Protein AF-A0A2J7RKC1-F1 (afdb_monomer_lite)

Sequence (180 aa):
MFHRAKVIHKRTKDPEKLRNLSEAIETFENWLNEYRSRSRAKENLGYLPLDVVEAFQPLADRYGVKTEVPGVHISFLKAYREADGDLKKLRVLKVNPDDEKSITWDVHRNKYLKPLVDRVKGDDAPRLYLTEEKVRGVPTKEHVELVMWGYSPEVTKLKKTIPQVKDLEGKDLNGLLPSE

Secondary structure (DSSP, 8-state):
-HHHHHHHHHH---HHHHHHHHHHHHHHHHHHHHHHHTTGGGG--PPPPHHHHHHTHHHHHHTT-----TT-SS-HHHHHHHTTT-HHHHTT-BSSTT-TTPPBHHHHHHHHHHHHHHHTSSTTPPPSB--STTTTTPBPHHHHHHHHTT--TTHHHHHHHHHHHHHHHTS--TTTSPP-

Organism: NCBI:txid105785

Structure (mmCIF, N/CA/C/O backbone):
data_AF-A0A2J7RKC1-F1
#
_entry.id   AF-A0A2J7RKC1-F1
#
loop_
_atom_site.group_PDB
_atom_site.id
_atom_site.type_symbol
_atom_site.label_atom_id
_atom_site.label_alt_id
_atom_site.label_comp_id
_atom_site.label_asym_id
_atom_site.label_entity_id
_atom_site.label_seq_id
_atom_site.pdbx_PDB_ins_code
_atom_site.Cartn_x
_atom_site.Cartn_y
_atom_site.Cartn_z
_atom_site.occupancy
_atom_site.B_iso_or_equiv
_atom_site.auth_seq_id
_atom_site.auth_comp_id
_atom_site.auth_asym_id
_atom_site.auth_atom_id
_atom_site.pdbx_PDB_model_num
ATOM 1 N N . MET A 1 1 ? 19.451 -13.971 -18.158 1.00 50.62 1 MET A N 1
ATOM 2 C CA . MET A 1 1 ? 20.236 -13.176 -19.137 1.00 50.62 1 MET A CA 1
ATOM 3 C C . MET A 1 1 ? 21.733 -13.142 -18.816 1.00 50.62 1 MET A C 1
ATOM 5 O O . MET A 1 1 ? 22.515 -13.424 -19.711 1.00 50.62 1 MET A O 1
ATOM 9 N N . PHE A 1 2 ? 22.145 -12.915 -17.563 1.00 55.00 2 PHE A N 1
ATOM 10 C CA . PHE A 1 2 ? 23.561 -12.818 -17.150 1.00 55.00 2 PHE A CA 1
ATOM 11 C C . PHE A 1 2 ? 24.457 -14.015 -17.541 1.00 55.00 2 PHE A C 1
ATOM 13 O O . PHE A 1 2 ? 25.570 -13.838 -18.028 1.00 55.00 2 PHE A O 1
ATOM 20 N N . HIS A 1 3 ? 23.939 -15.244 -17.434 1.00 63.31 3 HIS A N 1
ATOM 21 C CA . HIS A 1 3 ? 24.664 -16.451 -17.854 1.00 63.31 3 HIS A CA 1
ATOM 22 C C . HIS A 1 3 ? 24.958 -16.497 -19.365 1.00 63.31 3 HIS A C 1
ATOM 24 O O . HIS A 1 3 ? 25.987 -17.030 -19.765 1.00 63.31 3 HIS A O 1
ATOM 30 N N . ARG A 1 4 ? 24.104 -15.910 -20.218 1.00 67.31 4 ARG A N 1
ATOM 31 C CA . ARG A 1 4 ? 24.331 -15.883 -21.674 1.00 67.31 4 ARG A CA 1
ATOM 32 C C . ARG A 1 4 ? 25.427 -14.887 -22.054 1.00 67.31 4 ARG A C 1
ATOM 34 O O . ARG A 1 4 ? 26.280 -15.229 -22.862 1.00 67.31 4 ARG A O 1
ATOM 41 N N . ALA A 1 5 ? 25.452 -13.711 -21.425 1.00 67.94 5 ALA A N 1
ATOM 42 C CA . ALA A 1 5 ? 26.486 -12.703 -21.665 1.00 67.94 5 ALA A CA 1
ATOM 43 C C . ALA A 1 5 ? 27.893 -13.218 -21.304 1.00 67.94 5 ALA A C 1
ATOM 45 O O . ALA A 1 5 ? 28.808 -13.097 -22.113 1.00 67.94 5 ALA A O 1
ATOM 46 N N . LYS A 1 6 ? 28.052 -13.896 -20.154 1.00 68.56 6 LYS A N 1
ATOM 47 C CA . LYS A 1 6 ? 29.341 -14.496 -19.747 1.00 68.56 6 LYS A CA 1
ATOM 48 C C . LYS A 1 6 ? 29.813 -15.614 -20.688 1.00 68.56 6 LYS A C 1
ATOM 50 O O . LYS A 1 6 ? 31.010 -15.769 -20.909 1.00 68.56 6 LYS A O 1
ATOM 55 N N . VAL A 1 7 ? 28.893 -16.383 -21.274 1.00 77.25 7 VAL A N 1
ATOM 56 C CA . VAL A 1 7 ? 29.226 -17.425 -22.265 1.00 77.25 7 VAL A CA 1
ATOM 57 C C . VAL A 1 7 ? 29.627 -16.819 -23.614 1.00 77.25 7 VAL A C 1
ATOM 59 O O . VAL A 1 7 ? 30.568 -17.304 -24.238 1.00 77.25 7 VAL A O 1
ATOM 62 N N . ILE A 1 8 ? 28.946 -15.758 -24.055 1.00 72.56 8 ILE A N 1
ATOM 63 C CA . ILE A 1 8 ? 29.272 -15.036 -25.296 1.00 72.56 8 ILE A CA 1
ATOM 64 C C . ILE A 1 8 ? 30.624 -14.330 -25.167 1.00 72.56 8 ILE A C 1
ATOM 66 O O . ILE A 1 8 ? 31.441 -14.433 -26.080 1.00 72.56 8 ILE A O 1
ATOM 70 N N . HIS A 1 9 ? 30.903 -13.699 -24.022 1.00 72.44 9 HIS A N 1
ATOM 71 C CA . HIS A 1 9 ? 32.202 -13.083 -23.725 1.00 72.44 9 HIS A CA 1
ATOM 72 C C . HIS A 1 9 ? 33.356 -14.081 -23.889 1.00 72.44 9 HIS A C 1
ATOM 74 O O . HIS A 1 9 ? 34.264 -13.831 -24.670 1.00 72.44 9 HIS A O 1
ATOM 80 N N . LYS A 1 10 ? 33.247 -15.284 -23.307 1.00 75.31 10 LYS A N 1
ATOM 81 C CA . LYS A 1 10 ? 34.267 -16.346 -23.441 1.00 75.31 10 LYS A CA 1
ATOM 82 C C . LYS A 1 10 ? 34.502 -16.848 -24.872 1.00 75.31 10 LYS A C 1
ATOM 84 O O . LYS A 1 10 ? 35.552 -17.420 -25.147 1.00 75.31 10 LYS A O 1
ATOM 89 N N . ARG A 1 11 ? 33.513 -16.724 -25.761 1.00 79.62 11 ARG A N 1
ATOM 90 C CA . ARG A 1 11 ? 33.575 -17.227 -27.149 1.00 79.62 11 ARG A CA 1
ATOM 91 C C . ARG A 1 11 ? 33.958 -16.150 -28.161 1.00 79.62 11 ARG A C 1
ATOM 93 O O . ARG A 1 11 ? 34.340 -16.479 -29.281 1.00 79.62 11 ARG A O 1
ATOM 100 N N . THR A 1 12 ? 33.834 -14.883 -27.785 1.00 78.38 12 THR A N 1
ATOM 101 C CA . THR A 1 12 ? 34.118 -13.747 -28.659 1.00 78.38 12 THR A CA 1
ATOM 102 C C . THR A 1 12 ? 35.626 -13.525 -28.716 1.00 78.38 12 THR A C 1
ATOM 104 O O . THR A 1 12 ? 36.279 -13.457 -27.684 1.00 78.38 12 THR A O 1
ATOM 107 N N . LYS A 1 13 ? 36.188 -13.431 -29.925 1.00 81.81 13 LYS A N 1
ATOM 108 C CA . LYS A 1 13 ? 37.616 -13.125 -30.151 1.00 81.81 13 LYS A CA 1
ATOM 109 C C . LYS A 1 13 ? 37.849 -11.727 -30.726 1.00 81.81 13 LYS A C 1
ATOM 111 O O . LYS A 1 13 ? 38.987 -11.312 -30.898 1.00 81.81 13 LYS A O 1
ATOM 116 N N . ASP A 1 14 ? 36.760 -11.034 -31.041 1.00 87.00 14 ASP A N 1
ATOM 117 C CA . ASP A 1 14 ? 36.746 -9.661 -31.527 1.00 87.00 14 ASP A CA 1
ATOM 118 C C . ASP A 1 14 ? 37.080 -8.704 -30.361 1.00 87.00 14 ASP A C 1
ATOM 120 O O . ASP A 1 14 ? 36.340 -8.695 -29.368 1.00 87.00 14 ASP A O 1
ATOM 124 N N . PRO A 1 15 ? 38.182 -7.933 -30.441 1.00 82.50 15 PRO A N 1
ATOM 125 C CA . PRO A 1 15 ? 38.649 -7.090 -29.339 1.00 82.50 15 PRO A CA 1
ATOM 126 C C . PRO A 1 15 ? 37.661 -5.988 -28.941 1.00 82.50 15 PRO A C 1
ATOM 128 O O . PRO A 1 15 ? 37.498 -5.699 -27.756 1.00 82.50 15 PRO A O 1
ATOM 131 N N . GLU A 1 16 ? 36.969 -5.393 -29.913 1.00 82.75 16 GLU A N 1
ATOM 132 C CA . GLU A 1 16 ? 36.020 -4.306 -29.672 1.00 82.75 16 GLU A CA 1
ATOM 133 C C . GLU A 1 16 ? 34.770 -4.828 -28.956 1.00 82.75 16 GLU A C 1
ATOM 135 O O . GLU A 1 16 ? 34.324 -4.263 -27.955 1.00 82.75 16 GLU A O 1
ATOM 140 N N . LYS A 1 17 ? 34.247 -5.977 -29.399 1.00 80.44 17 LYS A N 1
ATOM 141 C CA . LYS A 1 17 ? 33.109 -6.633 -28.739 1.00 80.44 17 LYS A CA 1
ATOM 142 C C . LYS A 1 17 ? 33.460 -7.136 -27.340 1.00 80.44 17 LYS A C 1
ATOM 144 O O . LYS A 1 17 ? 32.612 -7.070 -26.452 1.00 80.44 17 LYS A O 1
ATOM 149 N N . LEU A 1 18 ? 34.686 -7.617 -27.122 1.00 83.44 18 LEU A N 1
ATOM 150 C CA . LEU A 1 18 ? 35.168 -8.016 -25.795 1.00 83.44 18 LEU A CA 1
ATOM 151 C C . LEU A 1 18 ? 35.218 -6.836 -24.824 1.00 83.44 18 LEU A C 1
ATOM 153 O O . LEU A 1 18 ? 34.793 -6.986 -23.675 1.00 83.44 18 LEU A O 1
ATOM 157 N N . ARG A 1 19 ? 35.680 -5.667 -25.284 1.00 85.38 19 ARG A N 1
ATOM 158 C CA . ARG A 1 19 ? 35.670 -4.433 -24.492 1.00 85.38 19 ARG A CA 1
ATOM 159 C C . ARG A 1 19 ? 34.240 -4.039 -24.121 1.00 85.38 19 ARG A C 1
ATOM 161 O O . ARG A 1 19 ? 33.929 -3.953 -22.937 1.00 85.38 19 ARG A O 1
ATOM 168 N N . ASN A 1 20 ? 33.350 -3.944 -25.109 1.00 83.31 20 ASN A N 1
ATOM 169 C CA . ASN A 1 20 ? 31.950 -3.563 -24.890 1.00 83.31 20 ASN A CA 1
ATOM 170 C C . ASN A 1 20 ? 31.213 -4.537 -23.947 1.00 83.31 20 ASN A C 1
ATOM 172 O O . ASN A 1 20 ? 30.429 -4.119 -23.098 1.00 83.31 20 ASN A O 1
ATOM 176 N N . LEU A 1 21 ? 31.465 -5.847 -24.064 1.00 82.62 21 LEU A N 1
ATOM 177 C CA . LEU A 1 21 ? 30.872 -6.850 -23.173 1.00 82.62 21 LEU A CA 1
ATOM 178 C C . LEU A 1 21 ? 31.427 -6.762 -21.747 1.00 82.62 21 LEU A C 1
ATOM 180 O O . LEU A 1 21 ? 30.664 -6.943 -20.801 1.00 82.6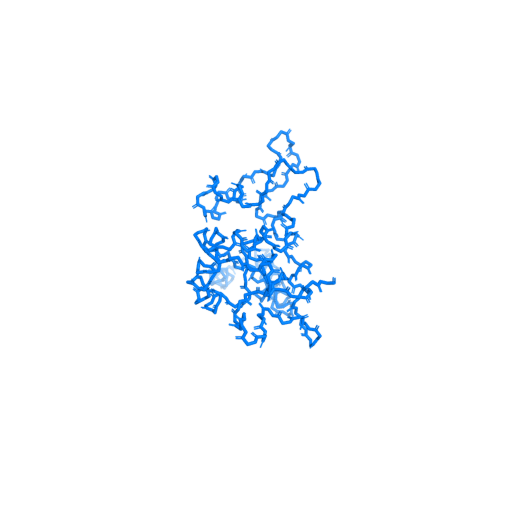2 21 LEU A O 1
ATOM 184 N N . SER A 1 22 ? 32.726 -6.495 -21.588 1.00 84.12 22 SER A N 1
ATOM 185 C CA . SER A 1 22 ? 33.345 -6.307 -20.269 1.00 84.12 22 SER A CA 1
ATOM 186 C C . SER A 1 22 ? 32.772 -5.074 -19.568 1.00 84.12 22 SER A C 1
ATOM 188 O O . SER A 1 22 ? 32.301 -5.193 -18.440 1.00 84.12 22 SER A O 1
ATOM 190 N N . GLU A 1 23 ? 32.693 -3.940 -20.270 1.00 87.44 23 GLU A N 1
ATOM 191 C CA . GLU A 1 23 ? 32.107 -2.690 -19.760 1.00 87.44 23 GLU A CA 1
ATOM 192 C C . GLU A 1 23 ? 30.629 -2.865 -19.370 1.00 87.44 23 GLU A C 1
ATOM 194 O O . GLU A 1 23 ? 30.188 -2.394 -18.318 1.00 87.44 23 GLU A O 1
ATOM 199 N N . ALA A 1 24 ? 29.850 -3.596 -20.175 1.00 86.50 24 ALA A N 1
ATOM 200 C CA . ALA A 1 24 ? 28.449 -3.882 -19.870 1.00 86.50 24 ALA A CA 1
ATOM 201 C C . ALA A 1 24 ? 28.283 -4.799 -18.643 1.00 86.50 24 ALA A C 1
ATOM 203 O O . ALA A 1 24 ? 27.364 -4.598 -17.843 1.00 86.50 24 ALA A O 1
ATOM 204 N N . ILE A 1 25 ? 29.153 -5.806 -18.483 1.00 86.31 25 ILE A N 1
ATOM 205 C CA . ILE A 1 25 ? 29.157 -6.682 -17.302 1.00 86.31 25 ILE A CA 1
ATOM 206 C C . ILE A 1 25 ? 29.509 -5.871 -16.055 1.00 86.31 25 ILE A C 1
ATOM 208 O O . ILE A 1 25 ? 28.786 -5.970 -15.067 1.00 86.31 25 ILE A O 1
ATOM 212 N N . GLU A 1 26 ? 30.557 -5.052 -16.116 1.00 90.19 26 GLU A N 1
ATOM 213 C CA . GLU A 1 26 ? 31.001 -4.212 -15.002 1.00 90.19 26 GLU A CA 1
ATOM 214 C C . GLU A 1 26 ? 29.922 -3.208 -14.587 1.00 90.19 26 GLU A C 1
ATOM 216 O O . GLU A 1 26 ? 29.561 -3.133 -13.414 1.00 90.19 26 GLU A O 1
ATOM 221 N N . THR A 1 27 ? 29.318 -2.507 -15.550 1.00 90.50 27 THR A N 1
ATOM 222 C CA . THR A 1 27 ? 28.203 -1.583 -15.291 1.00 90.50 27 THR A CA 1
ATOM 223 C C . THR A 1 27 ? 27.051 -2.289 -14.570 1.00 90.50 27 THR A C 1
ATOM 225 O O . THR A 1 27 ? 26.495 -1.768 -13.601 1.00 90.50 27 THR A O 1
ATOM 228 N N . PHE A 1 28 ? 26.698 -3.500 -15.009 1.00 87.50 28 PHE A N 1
ATOM 229 C CA . PHE A 1 28 ? 25.627 -4.277 -14.392 1.00 87.50 28 PHE A CA 1
ATOM 230 C C . PHE A 1 28 ? 25.999 -4.812 -13.000 1.00 87.50 28 PHE A C 1
ATOM 232 O O . PHE A 1 28 ? 25.155 -4.818 -12.104 1.00 87.50 28 PHE A O 1
ATOM 239 N N . GLU A 1 29 ? 27.241 -5.256 -12.795 1.00 88.62 29 GLU A N 1
ATOM 240 C CA . GLU A 1 29 ? 27.738 -5.716 -11.493 1.00 88.62 29 GLU A CA 1
ATOM 241 C C . GLU A 1 29 ? 27.803 -4.557 -10.482 1.00 88.62 29 GLU A C 1
ATOM 243 O O . GLU A 1 29 ? 27.332 -4.715 -9.353 1.00 88.62 29 GLU A O 1
ATOM 248 N N . ASN A 1 30 ? 28.256 -3.371 -10.900 1.00 89.56 30 ASN A N 1
ATOM 249 C CA . ASN A 1 30 ? 28.229 -2.149 -10.090 1.00 89.56 30 ASN A CA 1
ATOM 250 C C . ASN A 1 30 ? 26.795 -1.759 -9.710 1.00 89.56 30 ASN A C 1
ATOM 252 O O . ASN A 1 30 ? 26.500 -1.554 -8.530 1.00 89.56 30 ASN A O 1
ATOM 256 N N . TRP A 1 31 ? 25.868 -1.768 -10.674 1.00 86.19 31 TRP A N 1
ATOM 257 C CA . TRP A 1 31 ? 24.449 -1.535 -10.401 1.00 86.19 31 TRP A CA 1
ATOM 258 C C . TRP A 1 31 ? 23.863 -2.563 -9.419 1.00 86.19 31 TRP A C 1
ATOM 260 O O . TRP A 1 31 ? 23.137 -2.193 -8.496 1.00 86.19 31 TRP A O 1
ATOM 270 N N . LEU A 1 32 ? 24.193 -3.853 -9.563 1.00 83.19 32 LEU A N 1
ATOM 271 C CA . LEU A 1 32 ? 23.748 -4.905 -8.642 1.00 83.19 32 LEU A CA 1
ATOM 272 C C . LEU A 1 32 ? 24.296 -4.710 -7.227 1.00 83.19 32 LEU A C 1
ATOM 274 O O . LEU A 1 32 ? 23.570 -4.937 -6.255 1.00 83.19 32 LEU A O 1
ATOM 278 N N . ASN A 1 33 ? 25.561 -4.313 -7.103 1.00 85.31 33 ASN A N 1
ATOM 279 C CA . ASN A 1 33 ? 26.191 -4.044 -5.816 1.00 85.31 33 ASN A CA 1
ATOM 280 C C . ASN A 1 33 ? 25.525 -2.855 -5.121 1.00 85.31 33 ASN A C 1
ATOM 282 O O . ASN A 1 33 ? 25.165 -2.972 -3.951 1.00 85.31 33 ASN A O 1
ATOM 286 N N . GLU A 1 34 ? 25.253 -1.767 -5.845 1.00 80.25 34 GLU A N 1
ATOM 287 C CA . GLU A 1 34 ? 24.476 -0.636 -5.325 1.00 80.25 34 GLU A CA 1
ATOM 288 C C . GLU A 1 34 ? 23.037 -1.016 -4.952 1.00 80.25 34 GLU A C 1
ATOM 290 O O . GLU A 1 34 ? 22.508 -0.582 -3.927 1.00 80.25 34 GLU A O 1
ATOM 295 N N . TYR A 1 35 ? 22.382 -1.838 -5.771 1.00 72.62 35 TYR A N 1
ATOM 296 C CA . TYR A 1 35 ? 21.024 -2.304 -5.510 1.00 72.62 35 TYR A CA 1
ATOM 297 C C . TYR A 1 35 ? 20.948 -3.127 -4.214 1.00 72.62 35 TYR A C 1
ATOM 299 O O . TYR A 1 35 ? 20.027 -2.950 -3.407 1.00 72.62 35 TYR A O 1
ATOM 307 N N . ARG A 1 36 ? 21.930 -4.013 -3.998 1.00 74.56 36 ARG A N 1
ATOM 308 C CA . ARG A 1 36 ? 22.044 -4.849 -2.795 1.00 74.56 36 ARG A CA 1
ATOM 309 C C . ARG A 1 36 ? 22.440 -4.038 -1.565 1.00 74.56 36 ARG A C 1
ATOM 311 O O . ARG A 1 36 ? 21.810 -4.209 -0.524 1.00 74.56 36 ARG A O 1
ATOM 318 N N . SER A 1 37 ? 23.432 -3.152 -1.675 1.00 72.94 37 SER A N 1
ATOM 319 C CA . SER A 1 37 ? 23.926 -2.349 -0.548 1.00 72.94 37 SER A CA 1
ATOM 320 C C . SER A 1 37 ? 22.859 -1.397 -0.010 1.00 72.94 37 SER A C 1
ATOM 322 O O . SER A 1 37 ? 22.704 -1.264 1.200 1.00 72.94 37 SER A O 1
ATOM 324 N N . ARG A 1 38 ? 22.031 -0.825 -0.893 1.00 66.00 38 ARG A N 1
ATOM 325 C CA . ARG A 1 38 ? 20.893 0.024 -0.508 1.00 66.00 38 ARG A CA 1
ATOM 326 C C . ARG A 1 38 ? 19.671 -0.760 -0.020 1.00 66.00 38 ARG A C 1
ATOM 328 O O . ARG A 1 38 ? 18.627 -0.158 0.191 1.00 66.00 38 ARG A O 1
ATOM 335 N N . SER A 1 39 ? 19.754 -2.090 0.120 1.00 56.12 39 SER A N 1
ATOM 336 C CA . SER A 1 39 ? 18.633 -2.954 0.521 1.00 56.12 39 SER A CA 1
ATOM 337 C C . SER A 1 39 ? 17.331 -2.655 -0.239 1.00 56.12 39 SER A C 1
ATOM 339 O O . SER A 1 39 ? 16.248 -2.826 0.313 1.00 56.12 39 SER A O 1
ATOM 341 N N . ARG A 1 40 ? 17.395 -2.241 -1.516 1.00 52.00 40 ARG A N 1
ATOM 342 C CA . ARG A 1 40 ? 16.192 -1.821 -2.264 1.00 52.00 40 ARG A CA 1
ATOM 343 C C . ARG A 1 40 ? 15.173 -2.950 -2.432 1.00 52.00 40 ARG A C 1
ATOM 345 O O . ARG A 1 40 ? 13.985 -2.694 -2.566 1.00 52.00 40 ARG A O 1
ATOM 352 N N . ALA A 1 41 ? 15.621 -4.203 -2.339 1.00 45.91 41 ALA A N 1
ATOM 353 C CA . ALA A 1 41 ? 14.749 -5.375 -2.267 1.00 45.91 41 ALA A CA 1
ATOM 354 C C . ALA A 1 41 ? 13.885 -5.437 -0.984 1.00 45.91 41 ALA A C 1
ATOM 356 O O . ALA A 1 41 ? 12.827 -6.059 -1.004 1.00 45.91 41 ALA A O 1
ATOM 357 N N . LYS A 1 42 ? 14.312 -4.799 0.120 1.00 50.59 42 LYS A N 1
ATOM 358 C CA . LYS A 1 42 ? 13.556 -4.676 1.383 1.00 50.59 42 LYS A CA 1
ATOM 359 C C . LYS A 1 42 ? 12.552 -3.514 1.373 1.00 50.59 42 LYS A C 1
ATOM 361 O O . LYS A 1 42 ? 11.708 -3.446 2.258 1.00 50.59 42 LYS A O 1
ATOM 366 N N . GLU A 1 43 ? 12.599 -2.629 0.374 1.00 60.19 43 GLU A N 1
ATOM 367 C CA . GLU A 1 43 ? 11.563 -1.613 0.115 1.00 60.19 43 GLU A CA 1
ATOM 368 C C . GLU A 1 43 ? 10.413 -2.177 -0.741 1.00 60.19 43 GLU A C 1
ATOM 370 O O . GLU A 1 43 ? 9.729 -1.435 -1.443 1.00 60.19 43 GLU A O 1
ATOM 375 N N . ASN A 1 44 ? 10.194 -3.497 -0.736 1.00 69.12 44 ASN A N 1
ATOM 376 C CA . ASN A 1 44 ? 9.098 -4.079 -1.496 1.00 69.12 44 ASN A CA 1
ATOM 377 C C . ASN A 1 44 ? 7.767 -3.775 -0.795 1.00 69.12 44 ASN A C 1
ATOM 379 O O . ASN A 1 44 ? 7.359 -4.470 0.137 1.00 69.12 44 ASN A O 1
ATOM 383 N N . LEU A 1 45 ? 7.103 -2.711 -1.241 1.00 84.62 45 LEU A N 1
ATOM 384 C CA . LEU A 1 45 ? 5.770 -2.323 -0.800 1.00 84.62 45 LEU A CA 1
ATOM 385 C C . LEU A 1 45 ? 4.743 -3.276 -1.426 1.00 84.62 45 LEU A C 1
ATOM 387 O O . LEU A 1 45 ? 4.037 -2.923 -2.366 1.00 84.62 45 LEU A O 1
ATOM 391 N N . GLY A 1 46 ? 4.694 -4.518 -0.944 1.00 88.56 46 GLY A N 1
ATOM 392 C CA . GLY A 1 46 ? 3.774 -5.538 -1.449 1.00 88.56 46 GLY A CA 1
ATOM 393 C C . GLY A 1 46 ? 2.319 -5.064 -1.427 1.00 88.56 46 GLY A C 1
ATOM 394 O O . GLY A 1 46 ? 1.923 -4.300 -0.548 1.00 88.56 46 GLY A O 1
ATOM 395 N N . TYR A 1 47 ? 1.533 -5.490 -2.411 1.00 91.88 47 TYR A N 1
ATOM 396 C CA . TYR A 1 47 ? 0.110 -5.167 -2.467 1.00 91.88 47 TYR A CA 1
ATOM 397 C C . TYR A 1 47 ? -0.678 -6.101 -1.550 1.00 91.88 47 TYR A C 1
ATOM 399 O O . TYR A 1 47 ? -0.498 -7.321 -1.581 1.00 91.88 47 TYR A O 1
ATOM 407 N N . LEU A 1 48 ? -1.557 -5.519 -0.739 1.00 94.56 48 LEU A N 1
ATOM 408 C CA . LEU A 1 48 ? -2.620 -6.259 -0.076 1.00 94.56 48 LEU A CA 1
ATOM 409 C C . LEU A 1 48 ? -3.697 -6.635 -1.102 1.00 94.56 48 LEU A C 1
ATOM 411 O O . LEU A 1 48 ? -3.992 -5.818 -1.971 1.00 94.56 48 LEU A O 1
ATOM 415 N N . PRO A 1 49 ? -4.303 -7.829 -0.995 1.00 94.62 49 PRO A N 1
ATOM 416 C CA . PRO A 1 49 ? -5.492 -8.174 -1.769 1.00 94.62 49 PRO A CA 1
ATOM 417 C C . PRO A 1 49 ? -6.618 -7.142 -1.595 1.00 94.62 49 PRO A C 1
ATOM 419 O O . PRO A 1 49 ? -6.775 -6.589 -0.504 1.00 94.62 49 PRO A O 1
ATOM 422 N N . LEU A 1 50 ? -7.398 -6.892 -2.652 1.00 95.25 50 LEU A N 1
ATOM 423 C CA . LEU A 1 50 ? -8.474 -5.892 -2.644 1.00 95.25 50 LEU A CA 1
ATOM 424 C C . LEU A 1 50 ? -9.503 -6.156 -1.534 1.00 95.25 50 LEU A C 1
ATOM 426 O O . LEU A 1 50 ? -9.808 -5.244 -0.772 1.00 95.25 50 LEU A O 1
ATOM 430 N N . ASP A 1 51 ? -9.944 -7.405 -1.378 1.00 94.62 51 ASP A N 1
ATOM 431 C CA . ASP A 1 51 ? -10.892 -7.838 -0.340 1.00 94.62 51 ASP A CA 1
ATOM 432 C C . ASP A 1 51 ? -10.396 -7.528 1.080 1.00 94.62 51 ASP A C 1
ATOM 434 O O . ASP A 1 51 ? -11.172 -7.152 1.960 1.00 94.62 51 ASP A O 1
ATOM 438 N N . VAL A 1 52 ? -9.084 -7.644 1.304 1.00 95.00 52 VAL A N 1
ATOM 439 C CA . VAL A 1 52 ? -8.462 -7.269 2.574 1.00 95.00 52 VAL A CA 1
ATOM 440 C C . VAL A 1 52 ? -8.552 -5.766 2.771 1.00 95.00 52 VAL A C 1
ATOM 442 O O . VAL A 1 52 ? -8.984 -5.347 3.833 1.00 95.00 52 VAL A O 1
ATOM 445 N N . VAL A 1 53 ? -8.167 -4.954 1.782 1.00 95.50 53 VAL A N 1
ATOM 446 C CA . VAL A 1 53 ? -8.218 -3.485 1.905 1.00 95.50 53 VAL A CA 1
ATOM 447 C C . VAL A 1 53 ? -9.648 -3.011 2.179 1.00 95.50 53 VAL A C 1
ATOM 449 O O . VAL A 1 53 ? -9.866 -2.198 3.074 1.00 95.50 53 VAL A O 1
ATOM 452 N N . GLU A 1 54 ? -10.627 -3.562 1.463 1.00 94.81 54 GLU A N 1
ATOM 453 C CA . GLU A 1 54 ? -12.043 -3.230 1.635 1.00 94.81 54 GLU A CA 1
ATOM 454 C C . GLU A 1 54 ? -12.570 -3.580 3.026 1.00 94.81 54 GLU A C 1
ATOM 456 O O . GLU A 1 54 ? -13.310 -2.792 3.611 1.00 94.81 54 GLU A O 1
ATOM 461 N N . ALA A 1 55 ? -12.138 -4.707 3.598 1.00 93.69 55 ALA A N 1
ATOM 462 C CA . ALA A 1 55 ? -12.547 -5.115 4.939 1.00 93.69 55 ALA A CA 1
ATOM 463 C C . ALA A 1 55 ? -12.145 -4.114 6.041 1.00 93.69 55 ALA A C 1
ATOM 465 O O . ALA A 1 55 ? -12.742 -4.131 7.116 1.00 93.69 55 ALA A O 1
ATOM 466 N N . PHE A 1 56 ? -11.156 -3.248 5.795 1.00 93.81 56 PHE A N 1
ATOM 467 C CA . PHE A 1 56 ? -10.725 -2.212 6.742 1.00 93.81 56 PHE A CA 1
ATOM 468 C C . PHE A 1 56 ? -11.282 -0.819 6.428 1.00 93.81 56 PHE A C 1
ATOM 470 O O . PHE A 1 56 ? -11.059 0.093 7.224 1.00 93.81 56 PHE A O 1
ATOM 477 N N . GLN A 1 57 ? -12.043 -0.641 5.342 1.00 91.94 57 GLN A N 1
ATOM 478 C CA . GLN A 1 57 ? -12.661 0.649 5.023 1.00 91.94 57 GLN A CA 1
ATOM 479 C C . GLN A 1 57 ? -13.561 1.177 6.162 1.00 91.94 57 GLN A C 1
ATOM 481 O O . GLN A 1 57 ? -13.368 2.329 6.548 1.00 91.94 57 GLN A O 1
ATOM 486 N N . PRO A 1 58 ? -14.450 0.377 6.794 1.00 90.31 58 PRO A N 1
ATOM 487 C CA . PRO A 1 58 ? -15.281 0.876 7.896 1.00 90.31 58 PRO A CA 1
ATOM 488 C C . PRO A 1 58 ? -14.455 1.379 9.087 1.00 90.31 58 PRO A C 1
ATOM 490 O O . PRO A 1 58 ? -14.834 2.328 9.772 1.00 90.31 58 PRO A O 1
ATOM 493 N N . LEU A 1 59 ? -13.300 0.756 9.337 1.00 90.12 59 LEU A N 1
ATOM 494 C CA . LEU A 1 59 ? -12.383 1.179 10.391 1.00 90.12 59 LEU A CA 1
ATOM 495 C C . LEU A 1 59 ? -11.636 2.468 10.009 1.00 90.12 59 LEU A C 1
ATOM 497 O O . LEU A 1 59 ? -11.423 3.327 10.862 1.00 90.12 59 LEU A O 1
ATOM 501 N N . ALA A 1 60 ? -11.281 2.630 8.732 1.00 91.19 60 ALA A N 1
ATOM 502 C CA . ALA A 1 60 ? -10.677 3.851 8.203 1.00 91.19 60 ALA A CA 1
ATOM 503 C C . ALA A 1 60 ? -11.619 5.054 8.327 1.00 91.19 60 ALA A C 1
ATOM 505 O O . ALA A 1 60 ? -11.193 6.111 8.797 1.00 91.19 60 ALA A O 1
ATOM 506 N N . ASP A 1 61 ? -12.894 4.864 7.984 1.00 89.50 61 ASP A N 1
ATOM 507 C CA . ASP A 1 61 ? -13.931 5.890 8.101 1.00 89.50 61 ASP A CA 1
ATOM 508 C C . ASP A 1 61 ? -14.102 6.321 9.568 1.00 89.50 61 ASP A C 1
ATOM 510 O O . ASP A 1 61 ? -14.136 7.514 9.870 1.00 89.50 61 ASP A O 1
ATOM 514 N N . ARG A 1 62 ? -14.092 5.360 10.504 1.00 85.50 62 ARG A N 1
ATOM 515 C CA . ARG A 1 62 ? -14.155 5.629 11.954 1.00 85.50 62 ARG A CA 1
ATOM 516 C C . ARG A 1 62 ? -12.951 6.401 12.483 1.00 85.50 62 ARG A C 1
ATOM 518 O O . ARG A 1 62 ? -13.117 7.298 13.301 1.00 85.50 62 ARG A O 1
ATOM 525 N N . TYR A 1 63 ? -11.745 6.073 12.028 1.00 87.69 63 TYR A N 1
ATOM 526 C CA . TYR A 1 63 ? -10.531 6.800 12.415 1.00 87.69 63 TYR A CA 1
ATOM 527 C C . TYR A 1 63 ? -10.359 8.144 11.690 1.00 87.69 63 TYR A C 1
ATOM 529 O O . TYR A 1 63 ? -9.385 8.861 11.953 1.00 87.69 63 TYR A O 1
ATOM 537 N N . GLY A 1 64 ? -11.267 8.490 10.771 1.00 87.81 64 GLY A N 1
ATOM 538 C CA . GLY A 1 64 ? -11.168 9.692 9.949 1.00 87.81 64 GLY A CA 1
ATOM 539 C C . GLY A 1 64 ? -9.934 9.681 9.043 1.00 87.81 64 GLY A C 1
ATOM 540 O O . GLY A 1 64 ? -9.318 10.727 8.821 1.00 87.81 64 GLY A O 1
ATOM 541 N N . VAL A 1 65 ? -9.524 8.503 8.562 1.00 89.31 65 VAL A N 1
ATOM 542 C CA . VAL A 1 65 ? -8.370 8.350 7.669 1.00 89.31 65 VAL A CA 1
ATOM 543 C C . VAL A 1 65 ? -8.711 8.955 6.311 1.00 89.31 65 VAL A C 1
ATOM 545 O O . VAL A 1 65 ? -9.535 8.438 5.558 1.00 89.31 65 VAL A O 1
ATOM 548 N N . LYS A 1 66 ? -8.042 10.057 5.975 1.00 86.38 66 LYS A N 1
ATOM 549 C CA . LYS A 1 66 ? -8.218 10.736 4.691 1.00 86.38 66 LYS A CA 1
ATOM 550 C C . LYS A 1 66 ? -7.348 10.064 3.635 1.00 86.38 66 LYS A C 1
ATOM 552 O O . LYS A 1 66 ? -6.126 10.094 3.720 1.00 86.38 66 LYS A O 1
ATOM 557 N N . THR A 1 67 ? -7.988 9.473 2.631 1.00 81.94 67 THR A N 1
ATOM 558 C CA . THR A 1 67 ? -7.313 8.868 1.465 1.00 81.94 67 THR A CA 1
ATOM 559 C C . THR A 1 67 ? -7.351 9.766 0.228 1.00 81.94 67 THR A C 1
ATOM 561 O O . THR A 1 67 ? -6.780 9.433 -0.811 1.00 81.94 67 THR A O 1
ATOM 564 N N . GLU A 1 68 ? -8.030 10.905 0.340 1.00 85.44 68 GLU A N 1
ATOM 565 C CA . GLU A 1 68 ? -8.126 11.929 -0.690 1.00 85.44 68 GLU A CA 1
ATOM 566 C C . GLU A 1 68 ? -6.815 12.703 -0.784 1.00 85.44 68 GLU A C 1
ATOM 568 O O . GLU A 1 68 ? -6.231 13.120 0.220 1.00 85.44 68 GLU A O 1
ATOM 573 N N . VAL A 1 69 ? -6.360 12.906 -2.014 1.00 85.12 69 VAL A N 1
ATOM 574 C CA . VAL A 1 69 ? -5.130 13.629 -2.308 1.00 85.12 69 VAL A CA 1
ATOM 575 C C . VAL A 1 69 ? -5.488 14.894 -3.090 1.00 85.12 69 VAL A C 1
ATOM 577 O O . VAL A 1 69 ? -6.201 14.796 -4.089 1.00 85.12 69 VAL A O 1
ATOM 580 N N . PRO A 1 70 ? -4.999 16.083 -2.687 1.00 84.38 70 PRO A N 1
ATOM 581 C CA . PRO A 1 70 ? -5.236 17.312 -3.437 1.00 84.38 70 PRO A CA 1
ATOM 582 C C . PRO A 1 70 ? -4.808 17.178 -4.903 1.00 84.38 70 PRO A C 1
ATOM 584 O O . PRO A 1 70 ? -3.686 16.766 -5.193 1.00 84.38 70 PRO A O 1
ATOM 587 N N . GLY A 1 71 ? -5.699 17.540 -5.828 1.00 82.62 71 GLY A N 1
ATOM 588 C CA . GLY A 1 71 ? -5.445 17.434 -7.270 1.00 82.62 71 GLY A CA 1
ATOM 589 C C . GLY A 1 71 ? -5.628 16.029 -7.856 1.00 82.62 71 GLY A C 1
ATOM 590 O O . GLY A 1 71 ? -5.247 15.807 -9.005 1.00 82.62 71 GLY A O 1
ATOM 591 N N . VAL A 1 72 ? -6.202 15.094 -7.093 1.00 86.50 72 VAL A N 1
ATOM 592 C CA . VAL A 1 72 ? -6.571 13.752 -7.555 1.00 86.50 72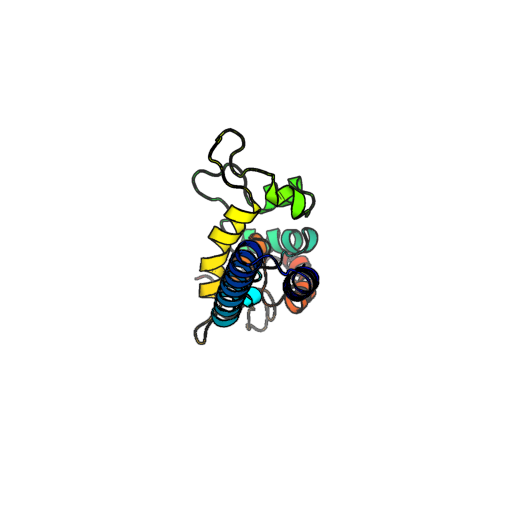 VAL A CA 1
ATOM 593 C C . VAL A 1 72 ? -8.074 13.545 -7.384 1.00 86.50 72 VAL A C 1
ATOM 595 O O . VAL A 1 72 ? -8.618 13.760 -6.304 1.00 86.50 72 VAL A O 1
ATOM 598 N N . HIS A 1 73 ? -8.752 13.117 -8.449 1.00 82.00 73 HIS A N 1
ATOM 599 C CA . HIS A 1 73 ? -10.219 13.049 -8.480 1.00 82.00 73 HIS A CA 1
ATOM 600 C C . HIS A 1 73 ? -10.827 11.826 -7.779 1.00 82.00 73 HIS A C 1
ATOM 602 O O . HIS A 1 73 ? -12.007 11.847 -7.429 1.00 82.00 73 HIS A O 1
ATOM 608 N N . ILE A 1 74 ? -10.060 10.750 -7.593 1.00 88.94 74 ILE A N 1
ATOM 609 C CA . ILE A 1 74 ? -10.532 9.511 -6.960 1.00 88.94 74 ILE A CA 1
ATOM 610 C C . ILE A 1 74 ? -9.544 9.035 -5.893 1.00 88.94 74 ILE A C 1
ATOM 612 O O . ILE A 1 74 ? -8.349 9.284 -5.990 1.00 88.94 74 ILE A O 1
ATOM 616 N N . SER A 1 75 ? -10.019 8.327 -4.869 1.00 91.38 75 SER A N 1
ATOM 617 C CA . SER A 1 75 ? -9.130 7.704 -3.884 1.00 91.38 75 SER A CA 1
ATOM 618 C C . SER A 1 75 ? -8.423 6.476 -4.465 1.00 91.38 75 SER A C 1
ATOM 620 O O . SER A 1 75 ? -8.913 5.842 -5.406 1.00 91.38 75 SER A O 1
ATOM 622 N N . PHE A 1 76 ? -7.295 6.086 -3.860 1.00 93.44 76 PHE A N 1
ATOM 623 C CA . PHE A 1 76 ? -6.588 4.862 -4.248 1.00 93.44 76 PHE A CA 1
ATOM 624 C C . PHE A 1 76 ? -7.494 3.627 -4.190 1.00 93.44 76 PHE A C 1
ATOM 626 O O . PHE A 1 76 ? -7.470 2.824 -5.115 1.00 93.44 76 PHE A O 1
ATOM 633 N N . LEU A 1 77 ? -8.332 3.488 -3.155 1.00 93.38 77 LEU A N 1
ATOM 634 C CA . LEU A 1 77 ? -9.249 2.350 -3.041 1.00 93.38 77 LEU A CA 1
ATOM 635 C C . LEU A 1 77 ? -10.225 2.281 -4.225 1.00 93.38 77 LEU A C 1
ATOM 637 O O . LEU A 1 77 ? -10.461 1.201 -4.761 1.00 93.38 77 LEU A O 1
ATOM 641 N N . LYS A 1 78 ? -10.759 3.421 -4.678 1.00 93.19 78 LYS A N 1
ATOM 642 C CA . LYS A 1 78 ? -11.645 3.455 -5.849 1.00 93.19 78 LYS A CA 1
ATOM 643 C C . LYS A 1 78 ? -10.904 3.045 -7.124 1.00 93.19 78 LYS A C 1
ATOM 645 O O . LYS A 1 78 ? -11.391 2.182 -7.847 1.00 93.19 78 LYS A O 1
ATOM 650 N N . ALA A 1 79 ? -9.702 3.574 -7.345 1.00 93.44 79 ALA A N 1
ATOM 651 C CA . ALA A 1 79 ? -8.854 3.145 -8.457 1.00 93.44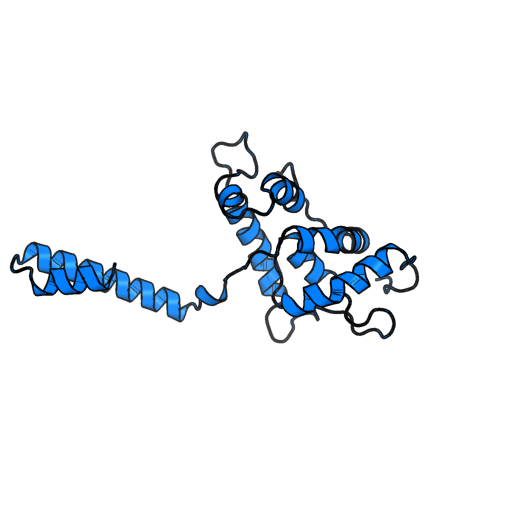 79 ALA A CA 1
ATOM 652 C C . ALA A 1 79 ? -8.498 1.649 -8.373 1.00 93.44 79 ALA A C 1
ATOM 654 O O . ALA A 1 79 ? -8.423 0.955 -9.386 1.00 93.44 79 ALA A O 1
ATOM 655 N N . TYR A 1 80 ? -8.305 1.127 -7.158 1.00 94.88 80 TYR A N 1
ATOM 656 C CA . TYR A 1 80 ? -7.966 -0.274 -6.945 1.00 94.88 80 TYR A CA 1
ATOM 657 C C . TYR A 1 80 ? -9.145 -1.218 -7.215 1.00 94.88 80 TYR A C 1
ATOM 659 O O . TYR A 1 80 ? -8.939 -2.302 -7.763 1.00 94.88 80 TYR A O 1
ATOM 667 N N . ARG A 1 81 ? -10.374 -0.770 -6.925 1.00 94.69 81 ARG A N 1
ATOM 668 C CA . ARG A 1 81 ? -11.622 -1.432 -7.342 1.00 94.69 81 ARG A CA 1
ATOM 669 C C . ARG A 1 81 ? -11.789 -1.445 -8.856 1.00 94.69 81 ARG A C 1
ATOM 671 O O . ARG A 1 81 ? -12.081 -2.492 -9.417 1.00 94.69 81 ARG A O 1
ATOM 678 N N . GLU A 1 82 ? -11.556 -0.319 -9.530 1.00 93.69 82 GLU A N 1
ATOM 679 C CA . GLU A 1 82 ? -11.609 -0.241 -11.002 1.00 93.69 82 GLU A CA 1
ATOM 680 C C . GLU A 1 82 ? -10.570 -1.163 -11.662 1.00 93.69 82 GLU A C 1
ATOM 682 O O . GLU A 1 82 ? -10.803 -1.740 -12.727 1.00 93.69 82 GLU A O 1
ATOM 687 N N . ALA A 1 83 ? -9.429 -1.359 -10.999 1.00 93.31 83 ALA A N 1
ATOM 688 C CA . ALA A 1 83 ? -8.410 -2.313 -11.407 1.00 93.31 83 ALA A CA 1
ATOM 689 C C . ALA A 1 83 ? -8.735 -3.777 -11.039 1.00 93.31 83 ALA A C 1
ATOM 691 O O . ALA A 1 83 ? -7.999 -4.666 -11.468 1.00 93.31 83 ALA A O 1
ATOM 692 N N . ASP A 1 84 ? -9.808 -4.057 -10.295 1.00 92.56 84 ASP A N 1
ATOM 693 C CA . ASP A 1 84 ? -10.153 -5.395 -9.786 1.00 92.56 84 ASP A CA 1
ATOM 694 C C . ASP A 1 84 ? -8.986 -6.052 -9.025 1.00 92.56 84 ASP A C 1
ATOM 696 O O . ASP A 1 84 ? -8.617 -7.206 -9.234 1.00 92.56 84 ASP A O 1
ATOM 700 N N . GLY A 1 85 ? -8.277 -5.260 -8.216 1.00 90.81 85 GLY A N 1
ATOM 701 C CA . GLY A 1 85 ? -7.113 -5.750 -7.482 1.00 90.81 85 GLY A CA 1
ATOM 702 C C . GLY A 1 85 ? -5.852 -5.996 -8.335 1.00 90.81 85 GLY A C 1
ATOM 703 O O . GLY A 1 85 ? -4.804 -6.345 -7.780 1.00 90.81 85 GLY A O 1
ATOM 704 N N . ASP A 1 86 ? -5.909 -5.808 -9.661 1.00 91.56 86 ASP A N 1
ATOM 705 C CA . ASP A 1 86 ? -4.836 -6.170 -10.592 1.00 91.56 86 ASP A CA 1
ATOM 706 C C . ASP A 1 86 ? -3.726 -5.106 -10.661 1.00 91.56 86 ASP A C 1
ATOM 708 O O . ASP A 1 86 ? -3.867 -4.018 -11.232 1.00 91.56 86 ASP A O 1
ATOM 712 N N . LEU A 1 87 ? -2.552 -5.480 -10.151 1.00 88.31 87 LEU A N 1
ATOM 713 C CA . LEU A 1 87 ? -1.330 -4.678 -10.198 1.00 88.31 87 LEU A CA 1
ATOM 714 C C . LEU A 1 87 ? -0.938 -4.247 -11.618 1.00 88.31 87 LEU A C 1
ATOM 716 O O . LEU A 1 87 ? -0.422 -3.146 -11.816 1.00 88.31 87 LEU A O 1
ATOM 720 N N . LYS A 1 88 ? -1.139 -5.102 -12.625 1.00 90.31 88 LYS A N 1
ATOM 721 C CA . LYS A 1 88 ? -0.768 -4.763 -14.004 1.00 90.31 88 LYS A CA 1
ATOM 722 C C . LYS A 1 88 ? -1.621 -3.617 -14.528 1.00 90.31 88 LYS A C 1
ATOM 724 O O . LYS A 1 88 ? -1.087 -2.752 -15.216 1.00 90.31 88 LYS A O 1
ATOM 729 N N . LYS A 1 89 ? -2.903 -3.567 -14.157 1.00 92.94 89 LYS A N 1
ATOM 730 C CA . LYS A 1 89 ? -3.791 -2.462 -14.529 1.00 92.94 89 LYS A CA 1
ATOM 731 C 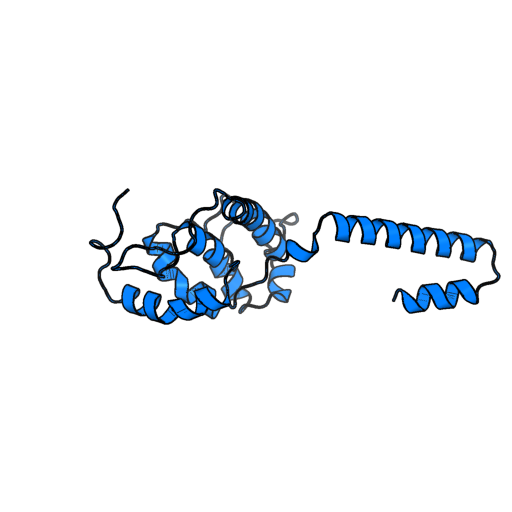C . LYS A 1 89 ? -3.394 -1.169 -13.822 1.00 92.94 89 LYS A C 1
ATOM 733 O O . LYS A 1 89 ? -3.302 -0.141 -14.483 1.00 92.94 89 LYS A O 1
ATOM 738 N N . LEU A 1 90 ? -3.031 -1.216 -12.537 1.00 91.44 90 LEU A N 1
ATOM 739 C CA . LEU A 1 90 ? -2.545 -0.036 -11.796 1.00 91.44 90 LEU A CA 1
ATOM 740 C C . LEU A 1 90 ? -1.256 0.577 -12.365 1.00 91.44 90 LEU A C 1
ATOM 742 O O . LEU A 1 90 ? -0.992 1.765 -12.183 1.00 91.44 90 LEU A O 1
ATOM 746 N N . ARG A 1 91 ? -0.444 -0.224 -13.061 1.00 90.94 91 ARG A N 1
ATOM 747 C CA . ARG A 1 91 ? 0.771 0.239 -13.748 1.00 90.94 91 ARG A CA 1
ATOM 748 C C . ARG A 1 91 ? 0.506 0.968 -15.058 1.00 90.94 91 ARG A C 1
ATOM 750 O O . ARG A 1 91 ? 1.445 1.529 -15.611 1.00 90.94 91 ARG A O 1
ATOM 757 N N . VAL A 1 92 ? -0.730 0.947 -15.545 1.00 91.75 92 VAL A N 1
ATOM 758 C CA . VAL A 1 92 ? -1.145 1.603 -16.791 1.00 91.75 92 VAL A CA 1
ATOM 759 C C . VAL A 1 92 ? -2.194 2.681 -16.515 1.00 91.75 92 VAL A C 1
ATOM 761 O O . VAL A 1 92 ? -2.187 3.721 -17.168 1.00 91.75 92 VAL A O 1
ATOM 764 N N . LEU A 1 93 ? -3.061 2.469 -15.522 1.00 92.12 93 LEU A N 1
ATOM 765 C CA . LEU A 1 93 ? -4.093 3.414 -15.121 1.00 92.12 93 LEU A CA 1
ATOM 766 C C . LEU A 1 93 ? -3.457 4.696 -14.570 1.00 92.12 93 LEU A C 1
ATOM 768 O O . LEU A 1 93 ? -2.695 4.660 -13.600 1.00 92.12 93 LEU A O 1
ATOM 772 N N . LYS A 1 94 ? -3.782 5.826 -15.199 1.0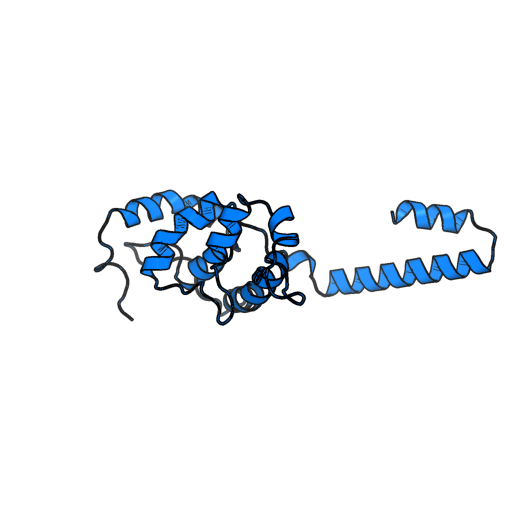0 93.56 94 LYS A N 1
ATOM 773 C CA . LYS A 1 94 ? -3.340 7.160 -14.788 1.00 93.56 94 LYS A CA 1
ATOM 774 C C . LYS A 1 94 ? -4.165 7.673 -13.611 1.00 93.56 94 LYS A C 1
ATOM 776 O O . LYS A 1 94 ? -5.354 7.384 -13.512 1.00 93.56 94 LYS A O 1
ATOM 781 N N . VAL A 1 95 ? -3.529 8.460 -12.749 1.00 91.88 95 VAL A N 1
ATOM 782 C CA . VAL A 1 95 ? -4.196 9.121 -11.616 1.00 91.88 95 VAL A CA 1
ATOM 783 C C . VAL A 1 95 ? -5.188 10.179 -12.103 1.00 91.88 95 VAL A C 1
ATOM 785 O O . VAL A 1 95 ? -6.316 10.225 -11.626 1.00 91.88 95 VAL A O 1
ATOM 788 N N . ASN A 1 96 ? -4.775 10.969 -13.097 1.00 90.06 96 ASN A N 1
ATOM 789 C CA . ASN A 1 96 ? -5.589 11.965 -13.788 1.00 90.06 96 ASN A CA 1
ATOM 790 C C . ASN A 1 96 ? -5.573 11.629 -15.290 1.00 90.06 96 ASN A C 1
ATOM 792 O O . ASN A 1 96 ? -4.590 11.940 -15.965 1.00 90.06 96 ASN A O 1
ATOM 796 N N . PRO A 1 97 ? -6.605 10.947 -15.820 1.00 86.00 97 PRO A N 1
ATOM 797 C CA . PRO A 1 97 ? -6.639 10.504 -17.216 1.00 86.00 97 PRO A CA 1
ATOM 798 C C . PRO A 1 97 ? -6.497 11.638 -18.237 1.00 86.00 97 PRO A C 1
ATOM 800 O O . PRO A 1 97 ? -5.876 11.435 -19.279 1.00 86.00 97 PRO A O 1
ATOM 803 N N . ASP A 1 98 ? -7.009 12.823 -17.902 1.00 86.75 98 ASP A N 1
ATOM 804 C CA . ASP A 1 98 ? -7.020 14.004 -18.774 1.00 86.75 98 ASP A CA 1
ATOM 805 C C . ASP A 1 98 ? -5.671 14.744 -18.828 1.00 86.75 98 ASP A C 1
ATOM 807 O O . ASP A 1 98 ? -5.478 15.628 -19.659 1.00 86.75 98 ASP A O 1
ATOM 811 N N . ASP A 1 99 ? -4.716 14.386 -17.962 1.00 87.31 99 ASP A N 1
ATOM 812 C CA . ASP A 1 99 ? -3.373 14.966 -17.947 1.00 87.31 99 ASP A CA 1
ATOM 813 C C . ASP A 1 99 ? -2.365 14.019 -18.625 1.00 87.31 99 ASP A C 1
ATOM 815 O O . ASP A 1 99 ? -2.085 12.893 -18.185 1.00 87.31 99 ASP A O 1
ATOM 819 N N . GLU A 1 100 ? -1.765 14.490 -19.719 1.00 81.56 100 GLU A N 1
ATOM 820 C CA . GLU A 1 100 ? -0.739 13.749 -20.453 1.00 81.56 100 GLU A CA 1
ATOM 821 C C . GLU A 1 100 ? 0.467 13.395 -19.577 1.00 81.56 100 GLU A C 1
ATOM 823 O O . GLU A 1 100 ? 1.004 12.291 -19.713 1.00 81.56 100 GLU A O 1
ATOM 828 N N . LYS A 1 101 ? 0.842 14.278 -18.642 1.00 87.06 101 LYS A N 1
ATOM 829 C CA . LYS A 1 101 ? 1.969 14.100 -17.714 1.00 87.06 101 LYS A CA 1
ATOM 830 C C . LYS A 1 101 ? 1.584 13.334 -16.448 1.00 87.06 101 LYS A C 1
ATOM 832 O O . LYS A 1 101 ? 2.435 13.145 -15.575 1.00 87.06 101 LYS A O 1
ATOM 837 N N . SER A 1 102 ? 0.335 12.880 -16.341 1.00 88.62 102 SER A N 1
ATOM 838 C CA . SER A 1 102 ? -0.126 12.139 -15.176 1.00 88.62 102 SER A CA 1
ATOM 839 C C . SER A 1 102 ? 0.649 10.839 -14.996 1.00 88.62 102 SER A C 1
ATOM 841 O O . SER A 1 102 ? 0.860 10.063 -15.934 1.00 88.62 102 SER A O 1
ATOM 843 N N . ILE A 1 103 ? 1.052 10.596 -13.755 1.00 92.75 103 ILE A N 1
ATOM 844 C CA . ILE A 1 103 ? 1.680 9.345 -13.350 1.00 92.75 103 ILE A CA 1
ATOM 845 C C . ILE A 1 103 ? 0.633 8.241 -13.186 1.00 92.75 103 ILE A C 1
ATOM 847 O O . ILE A 1 103 ? -0.568 8.491 -13.070 1.00 92.75 103 ILE A O 1
ATOM 851 N N . THR A 1 104 ? 1.101 6.999 -13.149 1.00 93.81 104 THR A N 1
ATOM 852 C CA . THR A 1 104 ? 0.239 5.838 -12.927 1.00 93.81 104 THR A CA 1
ATOM 853 C C . THR A 1 104 ? -0.031 5.622 -11.444 1.00 93.81 104 THR A C 1
ATOM 855 O O . THR A 1 104 ? 0.724 6.085 -10.579 1.00 93.81 104 THR A O 1
ATOM 858 N N . TRP A 1 105 ? -1.100 4.889 -11.140 1.00 93.81 105 TRP A N 1
ATOM 859 C CA . TRP A 1 105 ? -1.476 4.579 -9.764 1.00 93.81 105 TRP A CA 1
ATOM 860 C C . TRP A 1 105 ? -0.400 3.805 -9.000 1.00 93.81 105 TRP A C 1
ATOM 862 O O . TRP A 1 105 ? -0.206 4.081 -7.819 1.00 93.81 105 TRP A O 1
ATOM 872 N N . ASP A 1 106 ? 0.353 2.913 -9.656 1.00 91.69 106 ASP A N 1
ATOM 873 C CA . ASP A 1 106 ? 1.484 2.206 -9.024 1.00 91.69 106 ASP A CA 1
ATOM 874 C C . ASP A 1 106 ? 2.564 3.188 -8.530 1.00 91.69 106 ASP A C 1
ATOM 876 O O . ASP A 1 106 ? 3.027 3.110 -7.390 1.00 91.69 106 ASP A O 1
ATOM 880 N N . VAL A 1 107 ? 2.926 4.173 -9.360 1.00 91.00 107 VAL A N 1
ATOM 881 C CA . VAL A 1 107 ? 3.922 5.195 -8.999 1.00 91.00 107 VAL A CA 1
ATOM 882 C C . VAL A 1 107 ? 3.385 6.109 -7.900 1.00 91.00 107 VAL A C 1
ATOM 884 O O . VAL A 1 107 ? 4.086 6.380 -6.922 1.00 91.00 107 VAL A O 1
ATOM 887 N N . HIS A 1 108 ? 2.140 6.563 -8.041 1.00 92.81 108 HIS A N 1
ATOM 888 C CA . HIS A 1 108 ? 1.495 7.447 -7.077 1.00 92.81 108 HIS A CA 1
ATOM 889 C C . HIS A 1 108 ? 1.392 6.794 -5.698 1.00 92.81 108 HIS A C 1
ATOM 891 O O . HIS A 1 108 ? 1.865 7.354 -4.711 1.00 92.81 108 HIS A O 1
ATOM 897 N N . ARG A 1 109 ? 0.877 5.564 -5.635 1.00 92.81 109 ARG A N 1
ATOM 898 C CA . ARG A 1 109 ? 0.758 4.798 -4.394 1.00 92.81 109 ARG A CA 1
ATOM 899 C C . ARG A 1 109 ? 2.107 4.632 -3.704 1.00 92.81 109 ARG A C 1
ATOM 901 O O . ARG A 1 109 ? 2.201 4.893 -2.512 1.00 92.81 109 ARG A O 1
ATOM 908 N N . ASN A 1 110 ? 3.171 4.280 -4.427 1.00 91.50 110 ASN A N 1
ATOM 909 C CA . ASN A 1 110 ? 4.497 4.127 -3.816 1.00 91.50 110 ASN A CA 1
ATOM 910 C C . ASN A 1 110 ? 5.071 5.459 -3.298 1.00 91.50 110 ASN A C 1
ATOM 912 O O . ASN A 1 110 ? 5.721 5.474 -2.252 1.00 91.50 110 ASN A O 1
ATOM 916 N N . LYS A 1 111 ? 4.804 6.579 -3.986 1.00 90.81 111 LYS A N 1
ATOM 917 C CA . LYS A 1 111 ? 5.218 7.921 -3.547 1.00 90.81 111 LYS A CA 1
ATOM 918 C C . LYS A 1 111 ? 4.554 8.324 -2.227 1.00 90.81 111 LYS A C 1
ATOM 920 O O . LYS A 1 111 ? 5.239 8.858 -1.361 1.00 90.81 111 LYS A O 1
ATOM 925 N N . TYR A 1 112 ? 3.256 8.055 -2.076 1.00 90.12 112 TYR A N 1
ATOM 926 C CA . TYR A 1 112 ? 2.509 8.347 -0.846 1.00 90.12 112 TYR A CA 1
ATOM 927 C C . TYR A 1 112 ? 2.822 7.362 0.275 1.00 90.12 112 TYR A C 1
ATOM 929 O O . TYR A 1 112 ? 2.954 7.759 1.425 1.00 90.12 112 TYR A O 1
ATOM 937 N N . LEU A 1 113 ? 3.000 6.086 -0.052 1.00 91.44 113 LEU A N 1
ATOM 938 C CA . LEU A 1 113 ? 3.214 5.042 0.939 1.00 91.44 113 LEU A CA 1
ATOM 939 C C . LEU A 1 113 ? 4.606 5.099 1.580 1.00 91.44 113 LEU A C 1
ATOM 941 O O . LEU A 1 113 ? 4.744 4.759 2.750 1.00 91.44 113 LEU A O 1
ATOM 945 N N . LYS A 1 114 ? 5.636 5.550 0.853 1.00 90.19 114 LYS A N 1
ATOM 946 C CA . LYS A 1 114 ? 7.009 5.639 1.373 1.00 90.19 114 LYS A CA 1
ATOM 947 C C . LYS A 1 114 ? 7.125 6.429 2.693 1.00 90.19 114 LYS A C 1
ATOM 949 O O . LYS A 1 114 ? 7.565 5.824 3.668 1.00 90.19 114 LYS A O 1
ATOM 954 N N . PRO A 1 115 ? 6.676 7.698 2.794 1.00 90.06 115 PRO A N 1
ATOM 955 C CA . PRO A 1 115 ? 6.736 8.430 4.058 1.00 90.06 115 PRO A CA 1
ATOM 956 C C . PRO A 1 115 ? 5.891 7.780 5.162 1.00 90.06 115 PRO A C 1
ATOM 958 O O . PRO A 1 115 ? 6.309 7.782 6.314 1.00 90.06 115 PRO A O 1
ATOM 961 N N . LEU A 1 116 ? 4.738 7.178 4.838 1.00 90.44 116 LEU A N 1
ATOM 962 C CA . LEU A 1 116 ? 3.916 6.468 5.830 1.00 90.44 116 LEU A CA 1
ATOM 963 C C . LEU A 1 116 ? 4.666 5.273 6.422 1.00 90.44 116 LEU A C 1
ATOM 965 O O . LEU A 1 116 ? 4.651 5.055 7.630 1.00 90.44 116 LEU A O 1
ATOM 969 N N . VAL A 1 117 ? 5.333 4.508 5.559 1.00 89.75 117 VAL A N 1
ATOM 970 C CA . VAL A 1 117 ? 6.122 3.340 5.941 1.00 89.75 117 VAL A CA 1
ATOM 971 C C . VAL A 1 117 ? 7.338 3.736 6.763 1.00 89.75 117 VAL A C 1
ATOM 973 O O . VAL A 1 117 ? 7.668 3.035 7.714 1.00 89.75 117 VAL A O 1
ATOM 976 N N . ASP A 1 118 ? 7.979 4.851 6.430 1.00 88.25 118 ASP A N 1
ATOM 977 C CA . ASP A 1 118 ? 9.121 5.353 7.189 1.00 88.25 118 ASP A CA 1
ATOM 978 C C . ASP A 1 118 ? 8.704 5.809 8.601 1.00 88.25 118 ASP A C 1
ATOM 980 O O . ASP A 1 118 ? 9.451 5.574 9.543 1.00 88.25 118 ASP A O 1
ATOM 984 N N . ARG A 1 119 ? 7.483 6.343 8.790 1.00 87.12 119 ARG A N 1
ATOM 985 C CA . ARG A 1 119 ? 6.943 6.678 10.130 1.00 87.12 119 ARG A CA 1
ATOM 986 C C . ARG A 1 119 ? 6.708 5.463 11.025 1.00 87.12 119 ARG A C 1
ATOM 988 O O . ARG A 1 119 ? 6.773 5.587 12.240 1.00 87.12 119 ARG A O 1
ATOM 995 N N . VAL A 1 120 ? 6.398 4.305 10.441 1.00 86.56 120 VAL A N 1
ATOM 996 C CA . VAL A 1 120 ? 6.127 3.064 11.191 1.00 86.56 120 VAL A CA 1
ATOM 997 C C . VAL A 1 120 ? 7.329 2.118 11.242 1.00 86.56 120 VAL A C 1
ATOM 999 O O . VAL A 1 120 ? 7.195 0.952 11.615 1.00 86.56 120 VAL A O 1
ATOM 1002 N N . LYS A 1 121 ? 8.504 2.598 10.830 1.00 82.81 121 LYS A N 1
ATOM 1003 C CA . LYS A 1 121 ? 9.777 1.882 10.902 1.00 82.81 121 LYS A CA 1
ATOM 1004 C C . LYS A 1 121 ? 10.699 2.583 11.896 1.00 82.81 121 LYS A C 1
ATOM 1006 O O . LYS A 1 121 ? 10.753 3.803 11.933 1.00 82.81 121 LYS A O 1
ATOM 1011 N N . GLY A 1 122 ? 11.482 1.798 12.632 1.00 77.00 122 GLY A N 1
ATOM 1012 C CA . GLY A 1 122 ? 12.464 2.300 13.597 1.00 77.00 122 GLY A CA 1
ATOM 1013 C C . GLY A 1 122 ? 12.079 2.004 15.043 1.00 77.00 122 GLY A C 1
ATOM 1014 O O . GLY A 1 122 ? 11.030 1.418 15.306 1.00 77.00 122 GLY A O 1
ATOM 1015 N N . ASP A 1 123 ? 12.958 2.390 15.964 1.00 73.50 123 ASP A N 1
ATOM 1016 C CA . ASP A 1 123 ? 12.836 2.054 17.388 1.00 73.50 123 ASP A CA 1
ATOM 1017 C C . ASP A 1 123 ? 11.706 2.836 18.084 1.00 73.50 123 ASP A C 1
ATOM 1019 O O . ASP A 1 123 ? 11.068 2.312 18.994 1.00 73.50 123 ASP A O 1
ATOM 1023 N N . ASP A 1 124 ? 11.383 4.033 17.579 1.00 78.62 124 ASP A N 1
ATOM 1024 C CA . ASP A 1 124 ? 10.282 4.888 18.056 1.00 78.62 124 ASP A CA 1
ATOM 1025 C C . ASP A 1 124 ? 8.969 4.681 17.274 1.00 78.62 124 ASP A C 1
ATOM 1027 O O . ASP A 1 124 ? 8.054 5.506 17.337 1.00 78.62 124 ASP A O 1
ATOM 1031 N N . ALA A 1 125 ? 8.865 3.603 16.488 1.00 82.56 125 ALA A N 1
ATOM 1032 C CA . ALA A 1 125 ? 7.697 3.365 15.650 1.00 82.56 125 ALA A CA 1
ATOM 1033 C C . ALA A 1 125 ? 6.416 3.187 16.493 1.00 82.56 125 ALA A C 1
ATOM 1035 O O . ALA A 1 125 ? 6.408 2.421 17.467 1.00 82.56 125 ALA A O 1
ATOM 1036 N N . PRO A 1 126 ? 5.294 3.826 16.103 1.00 85.56 126 PRO A N 1
ATOM 1037 C CA . PRO A 1 126 ? 4.020 3.617 16.769 1.00 85.56 126 PRO A CA 1
ATOM 1038 C C . PRO A 1 126 ? 3.587 2.157 16.638 1.00 85.56 126 PRO A C 1
ATOM 1040 O O . PRO A 1 126 ? 3.849 1.469 15.645 1.00 85.56 126 PRO A O 1
ATOM 1043 N N . ARG A 1 127 ? 2.880 1.669 17.659 1.00 89.69 127 ARG A N 1
ATOM 1044 C CA . ARG A 1 127 ? 2.324 0.316 17.633 1.00 89.69 127 ARG A CA 1
ATOM 1045 C C . ARG A 1 127 ? 1.284 0.231 16.527 1.00 89.69 127 ARG A C 1
ATOM 1047 O O . ARG A 1 127 ? 0.375 1.040 16.476 1.00 89.69 127 ARG A O 1
ATOM 1054 N N . LEU A 1 128 ? 1.368 -0.810 15.707 1.00 92.00 128 LEU A N 1
ATOM 1055 C CA . LEU A 1 128 ? 0.412 -1.048 14.621 1.00 92.00 128 LEU A CA 1
ATOM 1056 C C . LEU A 1 128 ? -0.914 -1.669 15.083 1.00 92.00 128 LEU A C 1
ATOM 1058 O O . LEU A 1 128 ? -1.832 -1.844 14.282 1.00 92.00 128 LEU A O 1
ATOM 1062 N N . TYR A 1 129 ? -1.002 -2.057 16.357 1.00 92.19 129 TYR A N 1
ATOM 1063 C CA . TYR A 1 129 ? -2.188 -2.664 16.950 1.00 92.19 129 TYR A CA 1
ATOM 1064 C C . TYR A 1 129 ? -2.422 -2.111 18.349 1.00 92.19 129 TYR A C 1
ATOM 1066 O O . TYR A 1 129 ? -1.477 -1.949 19.128 1.00 92.19 129 TYR A O 1
ATOM 1074 N N . LEU A 1 130 ? -3.691 -1.889 18.670 1.00 88.06 130 LEU A N 1
ATOM 1075 C CA . LEU A 1 130 ? -4.130 -1.439 19.979 1.00 88.06 130 LEU A CA 1
ATOM 1076 C C . LEU A 1 130 ? -3.859 -2.511 21.040 1.00 88.06 130 LEU A C 1
ATOM 1078 O O . LEU A 1 130 ? -3.989 -3.718 20.801 1.00 88.06 130 LEU A O 1
ATOM 1082 N N . THR A 1 131 ? -3.472 -2.055 22.230 1.00 86.00 131 THR A N 1
ATOM 1083 C CA . THR A 1 131 ? -3.159 -2.918 23.380 1.00 86.00 131 THR A CA 1
ATOM 1084 C C . THR A 1 131 ? -4.189 -2.847 24.500 1.00 86.00 131 THR A C 1
ATOM 1086 O O . THR A 1 131 ? -4.095 -3.625 25.445 1.00 86.00 131 THR A O 1
ATOM 1089 N N . GLU A 1 132 ? -5.162 -1.945 24.394 1.00 83.06 132 GLU A N 1
ATOM 1090 C CA . GLU A 1 132 ? -6.258 -1.803 25.352 1.00 83.06 132 GLU A CA 1
ATOM 1091 C C . GLU A 1 132 ? -7.127 -3.057 25.377 1.00 83.06 132 GLU A C 1
ATOM 1093 O O . GLU A 1 132 ? -7.474 -3.599 24.333 1.00 83.06 132 GLU A O 1
ATOM 1098 N N . GLU A 1 133 ? -7.504 -3.517 26.568 1.00 74.94 133 GLU A N 1
ATOM 1099 C CA . GLU A 1 133 ? -8.126 -4.829 26.783 1.00 74.94 133 GLU A CA 1
ATOM 1100 C C . GLU A 1 133 ? -9.399 -5.053 25.950 1.00 74.94 133 GLU A C 1
ATOM 1102 O O . GLU A 1 133 ? -9.631 -6.153 25.453 1.00 74.94 133 GLU A O 1
ATOM 1107 N N . LYS A 1 134 ? -10.181 -3.992 25.720 1.00 75.19 134 LYS A N 1
ATOM 1108 C CA . LYS A 1 134 ? -11.455 -4.058 24.990 1.00 75.19 134 LYS A CA 1
ATOM 1109 C C . LYS A 1 134 ? -11.309 -4.059 23.463 1.00 75.19 134 LYS A C 1
ATOM 1111 O O . LYS A 1 134 ? -12.211 -4.519 22.772 1.00 75.19 134 LYS A O 1
ATOM 1116 N N . VAL A 1 135 ? -10.188 -3.560 22.940 1.00 77.50 135 VAL A N 1
ATOM 1117 C CA . VAL A 1 135 ? -9.906 -3.425 21.494 1.00 77.50 135 VAL A CA 1
ATOM 1118 C C . VAL A 1 135 ? -8.555 -4.048 21.125 1.00 77.50 135 VAL A C 1
ATOM 1120 O O . VAL A 1 135 ? -7.940 -3.722 20.108 1.00 77.50 135 VAL A O 1
ATOM 1123 N N . ARG A 1 136 ? -8.068 -4.968 21.963 1.00 83.62 136 ARG A N 1
ATOM 1124 C CA . ARG A 1 136 ? -6.738 -5.555 21.835 1.00 83.62 136 ARG A CA 1
ATOM 1125 C C . ARG A 1 136 ? -6.615 -6.298 20.513 1.00 83.62 136 ARG A C 1
ATOM 1127 O O . ARG A 1 136 ? -7.373 -7.222 20.230 1.00 83.62 136 ARG A O 1
ATOM 1134 N N . GLY A 1 137 ? -5.596 -5.941 19.740 1.00 84.62 137 GLY A N 1
ATOM 1135 C CA . GLY A 1 137 ? -5.335 -6.556 18.442 1.00 84.62 137 GLY A CA 1
ATOM 1136 C C . GLY A 1 137 ? -6.073 -5.908 17.273 1.00 84.62 137 GLY A C 1
ATOM 1137 O O . GLY A 1 137 ? -5.831 -6.315 16.145 1.00 84.62 137 GLY A O 1
ATOM 1138 N N . VAL A 1 138 ? -6.890 -4.875 17.490 1.00 89.06 138 VAL A N 1
ATOM 1139 C CA . VAL A 1 138 ? -7.423 -4.047 16.397 1.00 89.06 138 VAL A CA 1
ATOM 1140 C C . VAL A 1 138 ? -6.292 -3.173 15.830 1.00 89.06 138 VAL A C 1
ATOM 1142 O O . VAL A 1 138 ? -5.500 -2.646 16.617 1.00 89.06 138 VAL A O 1
ATOM 1145 N N . PRO A 1 139 ? -6.154 -3.028 14.498 1.00 93.56 139 PRO A N 1
ATOM 1146 C CA . PRO A 1 139 ? -5.150 -2.140 13.912 1.00 93.56 139 PRO A CA 1
ATOM 1147 C C . PRO A 1 139 ? -5.328 -0.683 14.348 1.00 93.56 139 PRO A C 1
ATOM 1149 O O . PRO A 1 139 ? -6.457 -0.210 14.427 1.00 93.56 139 PRO A O 1
ATOM 1152 N N . THR A 1 140 ? -4.232 0.035 14.601 1.00 93.06 140 THR A N 1
ATOM 1153 C CA . THR A 1 140 ? -4.294 1.474 14.915 1.00 93.06 140 THR A CA 1
ATOM 1154 C C . THR A 1 140 ? -4.590 2.317 13.678 1.00 93.06 140 THR A C 1
ATOM 1156 O O . THR A 1 140 ? -4.516 1.830 12.548 1.00 93.06 140 THR A O 1
ATOM 1159 N N . LYS A 1 141 ? -4.858 3.611 13.879 1.00 92.31 141 LYS A N 1
ATOM 1160 C CA . LYS A 1 141 ? -5.061 4.586 12.801 1.00 92.31 141 LYS A CA 1
ATOM 1161 C C . LYS A 1 141 ? -3.905 4.606 11.800 1.00 92.31 141 LYS A C 1
ATOM 1163 O O . LYS A 1 141 ? -4.149 4.571 10.597 1.00 92.31 141 LYS A O 1
ATOM 1168 N N . GLU A 1 142 ? -2.662 4.585 12.275 1.00 92.31 142 GLU A N 1
ATOM 1169 C CA . GLU A 1 142 ? -1.457 4.585 11.434 1.00 92.31 142 GLU A CA 1
ATOM 1170 C C . GLU A 1 142 ? -1.378 3.314 10.589 1.00 92.31 142 GLU A C 1
ATOM 1172 O O . GLU A 1 142 ? -1.014 3.352 9.414 1.00 92.31 142 GLU A O 1
ATOM 1177 N N . HIS A 1 143 ? -1.745 2.172 11.173 1.00 94.25 143 HIS A N 1
ATOM 1178 C CA . HIS A 1 143 ? -1.754 0.919 10.437 1.00 94.25 143 HIS A CA 1
ATOM 1179 C C . HIS A 1 143 ? -2.877 0.892 9.398 1.00 94.25 143 HIS A C 1
ATOM 1181 O O . HIS A 1 143 ? -2.647 0.476 8.265 1.00 94.25 143 HIS A O 1
ATOM 1187 N N . VAL A 1 144 ? -4.071 1.373 9.748 1.00 94.50 144 VAL A N 1
ATOM 1188 C CA . VAL A 1 144 ? -5.192 1.476 8.809 1.00 94.50 144 VAL A CA 1
ATOM 1189 C C . VAL A 1 144 ? -4.861 2.425 7.658 1.00 94.50 144 VAL A C 1
ATOM 1191 O O . VAL A 1 144 ? -5.163 2.100 6.517 1.00 94.50 144 VAL A O 1
ATOM 1194 N N . GLU A 1 145 ? -4.158 3.533 7.903 1.00 94.25 145 GLU A N 1
ATOM 1195 C CA . GLU A 1 145 ? -3.685 4.429 6.841 1.00 94.25 145 GLU A CA 1
ATOM 1196 C C . GLU A 1 145 ? -2.809 3.689 5.815 1.00 94.25 145 GLU A C 1
ATOM 1198 O O . GLU A 1 145 ? -3.033 3.813 4.611 1.00 94.25 145 GLU A O 1
ATOM 1203 N N . LEU A 1 146 ? -1.878 2.839 6.263 1.00 94.88 146 LEU A N 1
ATOM 1204 C CA . LEU A 1 146 ? -1.085 1.983 5.367 1.00 94.88 146 LEU A CA 1
ATOM 1205 C C . LEU A 1 146 ? -1.963 1.003 4.578 1.00 94.88 146 LEU A C 1
ATOM 1207 O O . LEU A 1 146 ? -1.767 0.820 3.372 1.00 94.88 146 LEU A O 1
ATOM 1211 N N . VAL A 1 147 ? -2.941 0.391 5.253 1.00 95.81 147 VAL A N 1
ATOM 1212 C CA . VAL A 1 147 ? -3.859 -0.583 4.648 1.00 95.81 147 VAL A CA 1
ATOM 1213 C C . VAL A 1 147 ? -4.697 0.065 3.558 1.00 95.81 147 VAL A C 1
ATOM 1215 O O . VAL A 1 147 ? -4.837 -0.523 2.489 1.00 95.81 147 VAL A O 1
ATOM 1218 N N . MET A 1 148 ? -5.166 1.295 3.770 1.00 95.94 148 MET A N 1
ATOM 1219 C CA . MET A 1 148 ? -5.922 2.053 2.773 1.00 95.94 148 MET A CA 1
ATOM 1220 C C . MET A 1 148 ? -5.100 2.425 1.533 1.00 95.94 148 MET A C 1
ATOM 1222 O O . MET A 1 148 ? -5.679 2.698 0.485 1.00 95.94 148 MET A O 1
ATOM 1226 N N . TRP A 1 149 ? -3.768 2.365 1.613 1.00 95.50 149 TRP A N 1
ATOM 1227 C CA . TRP A 1 149 ? -2.840 2.438 0.474 1.00 95.50 149 TRP A CA 1
ATOM 1228 C C . TRP A 1 149 ? -2.401 1.054 -0.039 1.00 95.50 149 TRP A C 1
ATOM 1230 O O . TRP A 1 149 ? -1.430 0.918 -0.792 1.00 95.50 149 TRP A O 1
ATOM 1240 N N . GLY A 1 150 ? -3.115 0.002 0.359 1.00 94.56 150 GLY A N 1
ATOM 1241 C CA . GLY A 1 150 ? -2.899 -1.369 -0.082 1.00 94.56 150 GLY A CA 1
ATOM 1242 C C . GLY A 1 150 ? -1.611 -1.985 0.451 1.00 94.56 150 GLY A C 1
ATOM 1243 O O . GLY A 1 150 ? -0.981 -2.754 -0.274 1.00 94.56 150 GLY A O 1
ATOM 1244 N N . TYR A 1 151 ? -1.163 -1.633 1.658 1.00 94.94 151 TYR A N 1
ATOM 1245 C CA . TYR A 1 151 ? 0.065 -2.168 2.251 1.00 94.94 151 TYR A CA 1
ATOM 1246 C C . TYR A 1 151 ? -0.073 -2.480 3.739 1.00 94.94 151 TYR A C 1
ATOM 1248 O O . TYR A 1 151 ? -0.750 -1.789 4.487 1.00 94.94 151 TYR A O 1
ATOM 1256 N N . SER A 1 152 ? 0.644 -3.506 4.190 1.00 93.38 152 SER A N 1
ATOM 1257 C CA . SER A 1 152 ? 0.898 -3.733 5.608 1.00 93.38 152 SER A CA 1
ATOM 1258 C C . SER A 1 152 ? 2.239 -4.445 5.783 1.00 93.38 152 SER A C 1
ATOM 1260 O O . SER A 1 152 ? 2.524 -5.383 5.032 1.00 93.38 152 SER A O 1
ATOM 1262 N N . PRO A 1 153 ? 3.053 -4.062 6.783 1.00 90.19 153 PRO A N 1
ATOM 1263 C CA . PRO A 1 153 ? 4.249 -4.818 7.145 1.00 90.19 153 PRO A CA 1
ATOM 1264 C C . PRO A 1 153 ? 3.915 -6.153 7.842 1.00 90.19 153 PRO A C 1
ATOM 1266 O O . PRO A 1 153 ? 4.748 -7.054 7.859 1.00 90.19 153 PRO A O 1
ATOM 1269 N N . GLU A 1 154 ? 2.698 -6.318 8.378 1.00 90.31 154 GLU A N 1
ATOM 1270 C CA . GLU A 1 154 ? 2.259 -7.505 9.126 1.00 90.31 154 GLU A CA 1
ATOM 1271 C C . GLU A 1 154 ? 1.029 -8.186 8.487 1.00 90.31 154 GLU A C 1
ATOM 1273 O O . GLU A 1 154 ? 0.053 -8.507 9.169 1.00 90.31 154 GLU A O 1
ATOM 1278 N N . VAL A 1 155 ? 1.077 -8.452 7.175 1.00 91.38 155 VAL A N 1
ATOM 1279 C CA . VAL A 1 155 ? -0.052 -8.978 6.369 1.00 91.38 155 VAL A CA 1
ATOM 1280 C C . VAL A 1 155 ? -0.781 -10.161 7.021 1.00 91.38 155 VAL A C 1
ATOM 1282 O O . VAL A 1 155 ? -2.010 -10.185 7.082 1.00 91.38 155 VAL A O 1
ATOM 1285 N N . THR A 1 156 ? -0.047 -11.158 7.524 1.00 90.50 156 THR A N 1
ATOM 1286 C CA . THR A 1 156 ? -0.645 -12.360 8.132 1.00 90.50 156 THR A CA 1
ATOM 1287 C C . THR A 1 156 ? -1.423 -12.041 9.404 1.00 90.50 156 THR A C 1
ATOM 1289 O O . THR A 1 156 ? -2.457 -12.655 9.658 1.00 90.50 156 THR A O 1
ATOM 1292 N N . LYS A 1 157 ? -0.933 -11.101 10.217 1.00 91.88 157 LYS A N 1
ATOM 1293 C CA . LYS A 1 157 ? -1.598 -10.706 11.460 1.00 91.88 157 LYS A CA 1
ATOM 1294 C C . LYS A 1 157 ? -2.780 -9.789 11.170 1.00 91.88 157 LYS A C 1
ATOM 1296 O O . LYS A 1 157 ? -3.841 -10.030 11.730 1.00 91.88 157 LYS A O 1
ATOM 1301 N N . LEU A 1 158 ? -2.649 -8.874 10.208 1.00 93.88 158 LEU A N 1
ATOM 1302 C CA . LEU A 1 158 ? -3.754 -8.051 9.716 1.00 93.88 158 LEU A CA 1
ATOM 1303 C C . LEU A 1 158 ? -4.933 -8.916 9.243 1.00 93.88 158 LEU A C 1
ATOM 1305 O O . LEU A 1 158 ? -6.065 -8.710 9.654 1.00 93.88 158 LEU A O 1
ATOM 1309 N N . LYS A 1 159 ? -4.687 -9.957 8.440 1.00 92.88 159 LYS A N 1
ATOM 1310 C CA . LYS A 1 159 ? -5.770 -10.842 7.969 1.00 92.88 159 LYS A CA 1
ATOM 1311 C C . LYS A 1 159 ? -6.533 -11.536 9.103 1.00 92.88 159 LYS A C 1
ATOM 1313 O O . LYS A 1 159 ? -7.722 -11.801 8.963 1.00 92.88 159 LYS A O 1
ATOM 1318 N N . LYS A 1 160 ? -5.875 -11.817 10.232 1.00 92.06 160 LYS A N 1
ATOM 1319 C CA . LYS A 1 160 ? -6.512 -12.448 11.400 1.00 92.06 160 LYS A CA 1
ATOM 1320 C C . LYS A 1 160 ? -7.443 -11.504 12.158 1.00 92.06 160 LYS A C 1
ATOM 1322 O O . LYS A 1 160 ? -8.286 -11.993 12.901 1.00 92.06 160 LYS A O 1
ATOM 1327 N N . THR A 1 161 ? -7.313 -10.190 11.976 1.00 91.19 161 THR A N 1
ATOM 1328 C CA . THR A 1 161 ? -8.151 -9.196 12.662 1.00 91.19 161 THR A CA 1
ATOM 1329 C C . THR A 1 161 ? -9.412 -8.849 11.874 1.00 91.19 161 THR A C 1
ATOM 1331 O O . THR A 1 161 ? -10.310 -8.229 12.430 1.00 91.19 161 THR A O 1
ATOM 1334 N N . ILE A 1 162 ? -9.545 -9.306 10.621 1.00 90.56 162 ILE A N 1
ATOM 1335 C CA . ILE A 1 162 ? -10.735 -9.074 9.782 1.00 90.56 162 ILE A CA 1
ATOM 1336 C C . ILE A 1 162 ? -12.049 -9.466 10.488 1.00 90.56 162 ILE A C 1
ATOM 1338 O O . ILE A 1 162 ? -12.971 -8.653 10.465 1.00 90.56 162 ILE A O 1
ATOM 1342 N N . PRO A 1 163 ? -12.177 -10.644 11.140 1.00 88.25 163 PRO A N 1
ATOM 1343 C CA . PRO A 1 163 ? -13.405 -10.988 11.861 1.00 88.25 163 PRO A CA 1
ATOM 1344 C C . PRO A 1 163 ? -13.722 -9.985 12.975 1.00 88.25 163 PRO A C 1
ATOM 1346 O O . PRO A 1 163 ? -14.859 -9.553 13.107 1.00 88.25 163 PRO A O 1
ATOM 1349 N N . GLN A 1 164 ? -12.699 -9.544 13.712 1.00 84.00 164 GLN A N 1
ATOM 1350 C CA . GLN A 1 164 ? -12.857 -8.562 14.784 1.00 84.00 164 GLN A CA 1
ATOM 1351 C C . GLN A 1 164 ? -13.294 -7.205 14.231 1.00 84.00 164 GLN A C 1
ATOM 1353 O O . GLN A 1 164 ? -14.167 -6.572 14.805 1.00 84.00 164 GLN A O 1
ATOM 1358 N N . VAL A 1 165 ? -12.734 -6.763 13.101 1.00 84.06 165 VAL A N 1
ATOM 1359 C CA . VAL A 1 165 ? -13.144 -5.503 12.462 1.00 84.06 165 VAL A CA 1
ATOM 1360 C C . VAL A 1 165 ? -14.602 -5.552 12.006 1.00 84.06 165 VAL A C 1
ATOM 1362 O O . VAL A 1 165 ? -15.328 -4.587 12.229 1.00 84.06 165 VAL A O 1
ATOM 1365 N N . LYS A 1 166 ? -15.061 -6.683 11.460 1.00 81.69 166 LYS A N 1
ATOM 1366 C CA . LYS A 1 166 ? -16.473 -6.884 11.092 1.00 81.69 166 LYS A CA 1
ATOM 1367 C C . LYS A 1 166 ? -17.399 -6.907 12.311 1.00 81.69 166 LYS A C 1
ATOM 1369 O O . LYS A 1 166 ? -18.458 -6.292 12.292 1.00 81.69 166 LYS A O 1
ATOM 1374 N N . ASP A 1 167 ? -16.989 -7.553 13.400 1.00 78.38 167 ASP A N 1
ATOM 1375 C CA . ASP A 1 167 ? -17.766 -7.561 14.647 1.00 78.38 167 ASP A CA 1
ATOM 1376 C C . ASP A 1 167 ? -17.868 -6.162 15.276 1.00 78.38 167 ASP A C 1
ATOM 1378 O O . ASP A 1 167 ? -18.876 -5.815 15.896 1.00 78.38 167 ASP A O 1
ATOM 1382 N N . LEU A 1 168 ? -16.818 -5.354 15.114 1.00 71.31 168 LEU A N 1
ATOM 1383 C CA . LEU A 1 168 ? -16.779 -3.962 15.544 1.00 71.31 168 LEU A CA 1
ATOM 1384 C C . LEU A 1 168 ? -17.620 -3.053 14.649 1.00 71.31 168 LEU A C 1
ATOM 1386 O O . LEU A 1 168 ? -18.182 -2.081 15.145 1.00 71.31 168 LEU A O 1
ATOM 1390 N N . GLU A 1 169 ? -17.757 -3.371 13.362 1.00 66.38 169 GLU A N 1
ATOM 1391 C CA . GLU A 1 169 ? -18.668 -2.678 12.449 1.00 66.38 169 GLU A CA 1
ATOM 1392 C C . GLU A 1 169 ? -20.110 -2.685 12.988 1.00 66.38 169 GLU A C 1
ATOM 1394 O O . GLU A 1 169 ? -20.777 -1.652 12.982 1.00 66.38 169 GLU A O 1
ATOM 1399 N N . GLY A 1 170 ? -20.545 -3.813 13.563 1.00 57.25 170 GLY A N 1
ATOM 1400 C CA . GLY A 1 170 ? -21.888 -3.998 14.125 1.00 57.25 170 GLY A CA 1
ATOM 1401 C C . GLY A 1 170 ? -22.101 -3.510 15.565 1.00 57.25 170 GLY A C 1
ATOM 1402 O O . GLY A 1 170 ? -23.217 -3.618 16.071 1.00 57.25 170 GLY A O 1
ATOM 1403 N N . LYS A 1 171 ? -21.070 -3.000 16.251 1.00 56.25 171 LYS A N 1
ATOM 1404 C CA . LYS A 1 171 ? -21.167 -2.503 17.635 1.00 56.25 171 LYS A CA 1
ATOM 1405 C C . LYS A 1 171 ? -20.741 -1.038 17.700 1.00 56.25 171 LYS A C 1
ATOM 1407 O O . LYS A 1 171 ? -19.674 -0.678 17.206 1.00 56.25 171 LYS A O 1
ATOM 1412 N N . ASP A 1 172 ? -21.561 -0.203 18.337 1.00 49.84 172 ASP A N 1
ATOM 1413 C CA . ASP A 1 172 ? -21.231 1.198 18.612 1.00 49.84 172 ASP A CA 1
ATOM 1414 C C . ASP A 1 172 ? -19.921 1.285 19.416 1.00 49.84 172 ASP A C 1
ATOM 1416 O O . ASP A 1 172 ? -19.865 0.972 20.606 1.00 49.84 172 ASP A O 1
ATOM 1420 N N . LEU A 1 173 ? -18.843 1.697 18.744 1.00 54.16 173 LEU A N 1
ATOM 1421 C CA . LEU A 1 173 ? -17.505 1.881 19.320 1.00 54.16 173 LEU A CA 1
ATOM 1422 C C . LEU A 1 173 ? -17.299 3.276 19.932 1.00 54.16 173 LEU A C 1
ATO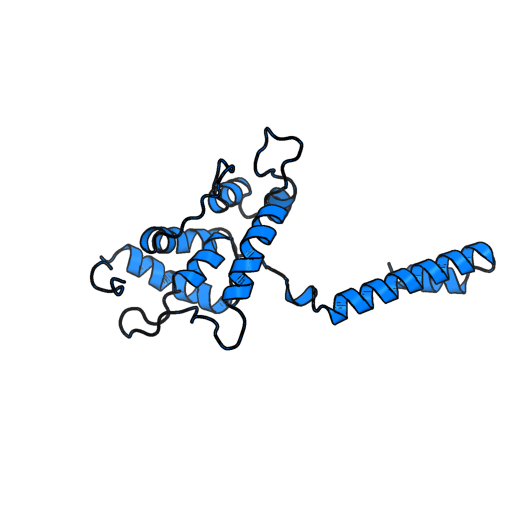M 1424 O O . LEU A 1 173 ? -16.219 3.551 20.451 1.00 54.16 173 LEU A O 1
ATOM 1428 N N . ASN A 1 174 ? -18.318 4.141 19.922 1.00 52.03 174 ASN A N 1
ATOM 1429 C CA . ASN A 1 174 ? -18.226 5.518 20.430 1.00 52.03 174 ASN A CA 1
ATOM 1430 C C . ASN A 1 174 ? -17.849 5.611 21.924 1.00 52.03 174 ASN A C 1
ATOM 1432 O O . ASN A 1 174 ? -17.488 6.684 22.389 1.00 52.03 174 ASN A O 1
ATOM 1436 N N . GLY A 1 175 ? -17.901 4.505 22.677 1.00 50.41 175 GLY A N 1
ATOM 1437 C CA . GLY A 1 175 ? -17.445 4.429 24.073 1.00 50.41 175 GLY A CA 1
ATOM 1438 C C . GLY A 1 175 ? -16.142 3.649 24.303 1.00 50.41 175 GLY A C 1
ATOM 1439 O O . GLY A 1 175 ? -15.838 3.320 25.450 1.00 50.41 175 GLY A O 1
ATOM 1440 N N . LEU A 1 176 ? -15.424 3.260 23.244 1.00 51.41 176 LEU A N 1
ATOM 1441 C CA . LEU A 1 176 ? -14.330 2.276 23.301 1.00 51.41 176 LEU A CA 1
ATOM 1442 C C . LEU A 1 176 ? -13.017 2.725 22.656 1.00 51.41 176 LEU A C 1
ATOM 1444 O O . LEU A 1 176 ? -12.002 2.070 22.874 1.00 51.41 176 LEU A O 1
ATOM 1448 N N . LEU A 1 177 ? -13.028 3.802 21.875 1.00 50.59 177 LEU A N 1
ATOM 1449 C CA . LEU A 1 177 ? -11.815 4.448 21.390 1.00 50.59 177 LEU A CA 1
ATOM 1450 C C . LEU A 1 177 ? -11.551 5.667 22.280 1.00 50.59 177 LEU A C 1
ATOM 1452 O O . LEU A 1 177 ? -12.500 6.414 22.533 1.00 50.59 177 LEU A O 1
ATOM 1456 N N . PRO A 1 178 ? -10.322 5.874 22.784 1.00 42.47 178 PRO A N 1
ATOM 1457 C CA . PRO A 1 178 ? -10.003 7.087 23.518 1.00 42.47 178 PRO A CA 1
ATOM 1458 C C . PRO A 1 178 ? -10.313 8.291 22.631 1.00 42.47 178 PRO A C 1
ATOM 1460 O O . PRO A 1 178 ? -9.824 8.372 21.502 1.00 42.47 178 PRO A O 1
ATOM 1463 N N . SER A 1 179 ? -11.145 9.203 23.128 1.00 42.31 179 SER A N 1
ATOM 1464 C CA . SER A 1 179 ? -11.175 10.568 22.618 1.00 42.31 179 SER A CA 1
ATOM 1465 C C . SER A 1 179 ? -9.760 11.123 22.773 1.00 42.31 179 SER A C 1
ATOM 1467 O O . SER A 1 179 ? -9.226 11.074 23.884 1.00 42.31 179 SER A O 1
ATOM 1469 N N . GLU A 1 180 ? -9.146 11.582 21.681 1.00 42.09 180 GLU A N 1
ATOM 1470 C CA . GLU A 1 180 ? -7.991 12.487 21.787 1.00 42.09 180 GLU A CA 1
ATOM 1471 C C . GLU A 1 180 ? -8.341 13.703 22.657 1.00 42.09 180 GLU A C 1
ATOM 1473 O O . GLU A 1 180 ? -9.497 14.190 22.566 1.00 42.09 180 GLU A O 1
#

Foldseek 3Di:
DLVVLVVVLVVDPDPVVVVVSVVVNVVVVVVVVVCVVVPVVVLPQDFAALVLLVLCVLVLVVLVQDQDDPPFDDGLNVVCVVVNVDPVVQQVDFRDPPDPPTHGNVVVLSVVLVVLVVCQDDPPHDDQADCDPVRGLPGDNSQSNNSSSRGHPCNVSSVVCSVVSVVVSVDPCVPPDDDD

pLDDT: mean 83.45, std 12.87, range [42.09, 95.94]

Radius of gyration: 22.46 Å; chains: 1; bounding box: 60×35×58 Å